Protein AF-A0A9Q0ZXD6-F1 (afdb_monomer_lite)

Foldseek 3Di:
DLVVLLLVLLVLLLVLLVLLQVLLVPQDDDDPRHQVVDPLSVLLNVLSVVSNVLSVVVNVQVVCCVVVVDNPDDPLVVLVCLLVVLVVSLVSLVVSLVSLVVVLVVVVVVPDDPSSVSSVSSSVSSNSSSVSSVVSNVSSVVCNVVVVPD

InterPro domains:
  IPR006702 Casparian strip membrane protein domain [PF04535] (4-131)

Structure (mmCIF, N/CA/C/O backbone):
data_AF-A0A9Q0ZXD6-F1
#
_entry.id   AF-A0A9Q0ZXD6-F1
#
loop_
_atom_site.group_PDB
_atom_site.id
_atom_site.type_symbol
_atom_site.label_atom_id
_atom_site.label_alt_id
_atom_site.label_comp_id
_atom_site.label_asym_id
_atom_site.label_entity_id
_atom_site.label_seq_id
_atom_site.pdbx_PDB_ins_code
_atom_site.Cartn_x
_atom_site.Cartn_y
_atom_site.Cartn_z
_atom_site.occupancy
_atom_site.B_iso_or_equiv
_atom_site.auth_seq_id
_atom_site.auth_comp_id
_atom_site.auth_asym_id
_atom_site.auth_atom_id
_atom_site.pdbx_PDB_model_num
ATOM 1 N N . MET A 1 1 ? -7.051 8.614 23.498 1.00 50.31 1 MET A N 1
ATOM 2 C CA . MET A 1 1 ? -6.084 9.033 22.451 1.00 50.31 1 MET A CA 1
ATOM 3 C C . MET A 1 1 ? -5.694 7.882 21.514 1.00 50.31 1 MET A C 1
ATOM 5 O O . MET A 1 1 ? -5.694 8.092 20.308 1.00 50.31 1 MET A O 1
ATOM 9 N N . LEU A 1 2 ? -5.491 6.654 22.017 1.00 58.22 2 LEU A N 1
ATOM 10 C CA . LEU A 1 2 ? -5.115 5.465 21.222 1.00 58.22 2 LEU A CA 1
ATOM 11 C C . LEU A 1 2 ? -6.063 5.094 20.054 1.00 58.22 2 LEU A C 1
ATOM 13 O O . LEU A 1 2 ? -5.619 4.553 19.045 1.00 58.22 2 LEU A O 1
ATOM 17 N N . ASN A 1 3 ? -7.371 5.371 20.158 1.00 61.84 3 ASN A N 1
ATOM 18 C CA . ASN A 1 3 ? -8.323 5.104 19.064 1.00 61.84 3 ASN A CA 1
ATOM 19 C C . ASN A 1 3 ? -8.137 6.048 17.869 1.00 61.84 3 ASN A C 1
ATOM 21 O O . ASN A 1 3 ? -8.251 5.606 16.733 1.00 61.84 3 ASN A O 1
ATOM 25 N N . ARG A 1 4 ? -7.782 7.317 18.114 1.00 68.00 4 ARG A N 1
ATOM 26 C CA . ARG A 1 4 ? -7.513 8.290 17.042 1.00 68.00 4 ARG A CA 1
ATOM 27 C C . ARG A 1 4 ? -6.200 7.979 16.317 1.00 68.00 4 ARG A C 1
ATOM 29 O O . ARG A 1 4 ? -6.139 8.119 15.104 1.00 68.00 4 ARG A O 1
ATOM 36 N N . GLY A 1 5 ? -5.191 7.496 17.050 1.00 75.38 5 GLY A N 1
ATOM 37 C CA . GLY A 1 5 ? -3.905 7.080 16.476 1.00 75.38 5 GLY A CA 1
ATOM 38 C C . GLY A 1 5 ? -4.025 5.888 15.522 1.00 75.38 5 GLY A C 1
ATOM 39 O O . GLY A 1 5 ? -3.504 5.942 14.417 1.00 75.38 5 GLY A O 1
ATOM 40 N N . SER A 1 6 ? -4.776 4.846 15.900 1.00 80.19 6 SER A N 1
ATOM 41 C CA . SER A 1 6 ? -5.010 3.693 15.012 1.00 80.19 6 SER A CA 1
ATOM 42 C C . SER A 1 6 ? -5.791 4.081 13.750 1.00 80.19 6 SER A C 1
ATOM 44 O O . SER A 1 6 ? -5.434 3.647 12.660 1.00 80.19 6 SER A O 1
ATOM 46 N N . LEU A 1 7 ? -6.788 4.966 13.865 1.00 81.19 7 LEU A N 1
ATOM 47 C CA . LEU A 1 7 ? -7.521 5.477 12.703 1.00 81.19 7 LEU A CA 1
ATOM 48 C C . LEU A 1 7 ? -6.601 6.248 11.739 1.00 81.19 7 LEU A C 1
ATOM 50 O O . LEU A 1 7 ? -6.656 6.034 10.531 1.00 81.19 7 LEU A O 1
ATOM 54 N N . ALA A 1 8 ? -5.730 7.110 12.273 1.00 88.56 8 ALA A N 1
ATOM 55 C CA . ALA A 1 8 ? -4.767 7.860 11.471 1.00 88.56 8 ALA A CA 1
ATOM 56 C C . ALA A 1 8 ? -3.784 6.930 10.742 1.00 88.56 8 ALA A C 1
ATOM 58 O O . ALA A 1 8 ? -3.536 7.119 9.555 1.00 88.56 8 ALA A O 1
ATOM 59 N N . LEU A 1 9 ? -3.285 5.889 11.417 1.00 92.19 9 LEU A N 1
ATOM 60 C CA . LEU A 1 9 ? -2.403 4.886 10.811 1.00 92.19 9 LEU A CA 1
ATOM 61 C C . LEU A 1 9 ? -3.088 4.121 9.675 1.00 92.19 9 LEU A C 1
ATOM 63 O O . LEU A 1 9 ? -2.481 3.909 8.632 1.00 92.19 9 LEU A O 1
ATOM 67 N N . ARG A 1 10 ? -4.366 3.760 9.830 1.00 91.25 10 ARG A N 1
ATOM 68 C CA . ARG A 1 10 ? -5.145 3.119 8.758 1.00 91.25 10 ARG A CA 1
ATOM 69 C C . ARG A 1 10 ? -5.385 4.062 7.579 1.00 91.25 10 ARG A C 1
ATOM 71 O O . ARG A 1 10 ? -5.312 3.630 6.434 1.00 91.25 10 ARG A O 1
ATOM 78 N N . GLY A 1 11 ? -5.611 5.349 7.847 1.00 93.19 11 GLY A N 1
ATOM 79 C CA . GLY A 1 11 ? -5.697 6.381 6.810 1.00 93.19 11 GLY A CA 1
ATOM 80 C C . GLY A 1 11 ? -4.383 6.557 6.040 1.00 93.19 11 GLY A C 1
ATOM 81 O O . GLY A 1 11 ? -4.393 6.628 4.814 1.00 93.19 11 GLY A O 1
ATOM 82 N N . LEU A 1 12 ? -3.245 6.554 6.740 1.00 96.19 12 LEU A N 1
ATOM 83 C CA . LEU A 1 12 ? -1.919 6.570 6.117 1.00 96.19 12 LEU A CA 1
ATOM 84 C C . LEU A 1 12 ? -1.659 5.299 5.302 1.00 96.19 12 LEU A C 1
ATOM 86 O O . LEU A 1 12 ? -1.179 5.385 4.177 1.00 96.19 12 LEU A O 1
ATOM 90 N N . ALA A 1 13 ? -2.028 4.128 5.825 1.00 97.06 13 ALA A N 1
ATOM 91 C CA . ALA A 1 13 ? -1.925 2.870 5.095 1.00 97.06 13 ALA A CA 1
ATOM 92 C C . ALA A 1 13 ? -2.751 2.885 3.800 1.00 97.06 13 ALA A C 1
ATOM 94 O O . ALA A 1 13 ? -2.260 2.446 2.759 1.00 97.06 13 ALA A O 1
ATOM 95 N N . LEU A 1 14 ? -3.969 3.433 3.840 1.00 97.62 14 LEU A N 1
ATOM 96 C CA . LEU A 1 14 ? -4.794 3.631 2.649 1.00 97.62 14 LEU A CA 1
ATOM 97 C C . LEU A 1 14 ? -4.099 4.548 1.640 1.00 97.62 14 LEU A C 1
ATOM 99 O O . LEU A 1 14 ? -3.981 4.186 0.474 1.00 97.62 14 LEU A O 1
ATOM 103 N N . LEU A 1 15 ? -3.598 5.701 2.088 1.00 98.19 15 LEU A N 1
ATOM 104 C CA . LEU A 1 15 ? -2.901 6.650 1.222 1.00 98.19 15 LEU A CA 1
ATOM 105 C C . LEU A 1 15 ? -1.683 6.010 0.545 1.00 98.19 15 LEU A C 1
ATOM 107 O O . LEU A 1 15 ? -1.556 6.058 -0.676 1.00 98.19 15 LEU A O 1
ATOM 111 N N . PHE A 1 16 ? -0.794 5.395 1.324 1.00 98.50 16 PHE A N 1
ATOM 112 C CA . PHE A 1 16 ? 0.439 4.820 0.798 1.00 98.50 16 PHE A CA 1
ATOM 113 C C . PHE A 1 16 ? 0.181 3.593 -0.082 1.00 98.50 16 PHE A C 1
ATOM 115 O O . PHE A 1 16 ? 0.772 3.489 -1.153 1.00 98.50 16 PHE A O 1
ATOM 122 N N . SER A 1 17 ? -0.732 2.694 0.299 1.00 98.38 17 SER A N 1
ATOM 123 C CA . SER A 1 17 ? -1.079 1.546 -0.555 1.00 98.38 17 SER A CA 1
ATOM 124 C C . SER A 1 17 ? -1.716 1.988 -1.874 1.00 98.38 17 SER A C 1
ATOM 126 O O . SER A 1 17 ? -1.377 1.440 -2.920 1.00 98.38 17 SER A O 1
ATOM 128 N N . LEU A 1 18 ? -2.562 3.026 -1.850 1.00 98.50 18 LEU A N 1
ATOM 129 C CA . LEU A 1 18 ? -3.174 3.587 -3.052 1.00 98.50 18 LEU A CA 1
ATOM 130 C C . LEU A 1 18 ? -2.126 4.228 -3.967 1.00 98.50 18 LEU A C 1
ATOM 132 O O . LEU A 1 18 ? -2.168 4.025 -5.178 1.00 98.50 18 LEU A O 1
ATOM 136 N N . LEU A 1 19 ? -1.162 4.962 -3.403 1.00 98.62 19 LEU A N 1
ATOM 137 C CA . LEU A 1 19 ? -0.038 5.503 -4.169 1.00 98.62 19 LEU A CA 1
ATOM 138 C C . LEU A 1 19 ? 0.808 4.380 -4.779 1.00 98.62 19 LEU A C 1
ATOM 140 O O . LEU A 1 19 ? 1.093 4.430 -5.971 1.00 98.62 19 LEU A O 1
ATOM 144 N N . ALA A 1 20 ? 1.153 3.342 -4.010 1.00 98.44 20 ALA A N 1
ATOM 145 C CA . ALA A 1 20 ? 1.877 2.178 -4.527 1.00 98.44 20 ALA A CA 1
ATOM 146 C C . ALA A 1 20 ? 1.123 1.514 -5.692 1.00 98.44 20 ALA A C 1
ATOM 148 O O . ALA A 1 20 ? 1.718 1.221 -6.730 1.00 98.44 20 ALA A O 1
ATOM 149 N N . PHE A 1 21 ? -0.193 1.336 -5.539 1.00 98.56 21 PHE A N 1
ATOM 150 C CA . PHE A 1 21 ? -1.072 0.777 -6.560 1.00 98.56 21 PHE A CA 1
ATOM 151 C C . PHE A 1 21 ? -1.097 1.638 -7.829 1.00 98.56 21 PHE A C 1
ATOM 153 O O . PHE A 1 21 ? -0.807 1.126 -8.907 1.00 98.56 21 PHE A O 1
ATOM 160 N N . ILE A 1 22 ? -1.395 2.937 -7.719 1.00 98.38 22 ILE A N 1
ATOM 161 C CA . ILE A 1 22 ? -1.521 3.837 -8.877 1.00 98.38 22 ILE A 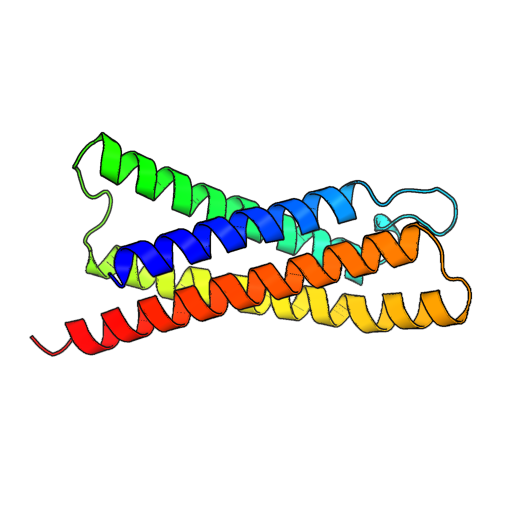CA 1
ATOM 162 C C . ILE A 1 22 ? -0.185 3.986 -9.603 1.00 98.38 22 ILE A C 1
ATOM 164 O O . ILE A 1 22 ? -0.151 3.890 -10.833 1.00 98.38 22 ILE A O 1
ATOM 168 N N . ILE A 1 23 ? 0.908 4.203 -8.861 1.00 98.38 23 ILE A N 1
ATOM 169 C CA . ILE A 1 23 ? 2.243 4.381 -9.442 1.00 98.38 23 ILE A CA 1
ATOM 170 C C . ILE A 1 23 ? 2.637 3.115 -10.200 1.00 98.38 23 ILE A C 1
ATOM 172 O O . ILE A 1 23 ? 2.999 3.202 -11.369 1.00 98.38 23 ILE A O 1
ATOM 176 N N . MET A 1 24 ? 2.507 1.936 -9.582 1.00 98.31 24 MET A N 1
ATOM 177 C CA . MET A 1 24 ? 2.876 0.682 -10.238 1.00 98.31 24 MET A CA 1
ATOM 178 C C . MET A 1 24 ? 1.961 0.360 -11.427 1.00 98.31 24 MET A C 1
ATOM 180 O O . MET A 1 24 ? 2.456 0.006 -12.493 1.00 98.31 24 MET A O 1
ATOM 184 N N . ALA A 1 25 ? 0.642 0.540 -11.292 1.00 97.69 25 ALA A N 1
ATOM 185 C CA . ALA A 1 25 ? -0.324 0.282 -12.366 1.00 97.69 25 ALA A CA 1
ATOM 186 C C . ALA A 1 25 ? -0.062 1.147 -13.606 1.00 97.69 25 ALA A C 1
ATOM 188 O O . ALA A 1 25 ? -0.286 0.706 -14.736 1.00 97.69 25 ALA A O 1
ATOM 189 N N . SER A 1 26 ? 0.409 2.374 -13.381 1.00 97.38 26 SER A N 1
ATOM 190 C CA . SER A 1 26 ? 0.690 3.356 -14.429 1.00 97.38 26 SER A CA 1
ATOM 191 C C . SER A 1 26 ? 2.119 3.259 -14.970 1.00 97.38 26 SER A C 1
ATOM 193 O O . SER A 1 26 ? 2.442 3.949 -15.933 1.00 97.38 26 SER A O 1
ATOM 195 N N . ASN A 1 27 ? 2.974 2.407 -14.391 1.00 96.50 27 ASN A N 1
ATOM 196 C CA . ASN A 1 27 ? 4.384 2.269 -14.756 1.00 96.50 27 ASN A CA 1
ATOM 197 C C . ASN A 1 27 ? 4.562 1.446 -16.049 1.00 96.50 27 ASN A C 1
ATOM 199 O O . ASN A 1 27 ? 5.062 0.314 -16.052 1.00 96.50 27 ASN A O 1
ATOM 203 N N . LYS A 1 28 ? 4.072 2.009 -17.157 1.00 95.19 28 LYS A N 1
ATOM 204 C CA . LYS A 1 28 ? 4.153 1.458 -18.512 1.00 95.19 28 LYS A CA 1
ATOM 205 C C . LYS A 1 28 ? 4.777 2.493 -19.443 1.00 95.19 28 LYS A C 1
ATOM 207 O O . LYS A 1 28 ? 4.152 3.499 -19.765 1.00 95.19 28 LYS A O 1
ATOM 212 N N . HIS A 1 29 ? 5.998 2.224 -19.891 1.00 91.25 29 HIS A N 1
ATOM 213 C CA . HIS A 1 29 ? 6.784 3.127 -20.736 1.00 91.25 29 HIS A CA 1
ATOM 214 C C . HIS A 1 29 ? 7.212 2.504 -22.076 1.00 91.25 29 HIS A C 1
ATOM 216 O O . HIS A 1 29 ? 7.928 3.148 -22.838 1.00 91.25 29 HIS A O 1
ATOM 222 N N . GLY A 1 30 ? 6.765 1.283 -22.389 1.00 88.56 30 GLY A N 1
ATOM 223 C CA . GLY A 1 30 ? 7.115 0.577 -23.624 1.00 88.56 30 GLY A CA 1
ATOM 224 C C . GLY A 1 30 ? 8.374 -0.286 -23.498 1.00 88.56 30 GLY A C 1
ATOM 225 O O . GLY A 1 30 ? 9.067 -0.271 -22.482 1.00 88.56 30 GLY A O 1
ATOM 226 N N . ASP A 1 31 ? 8.651 -1.083 -24.530 1.00 88.94 31 ASP A N 1
ATOM 227 C CA . ASP A 1 31 ? 9.773 -2.030 -24.575 1.00 88.94 31 ASP A CA 1
ATOM 228 C C . ASP A 1 31 ? 9.863 -2.900 -23.315 1.00 88.94 31 ASP A C 1
ATOM 230 O O . ASP A 1 31 ? 8.903 -3.579 -22.956 1.00 88.94 31 ASP A O 1
ATOM 234 N N . TRP A 1 32 ? 11.011 -2.929 -22.643 1.00 89.19 32 TRP A N 1
ATOM 235 C CA . TRP A 1 32 ? 11.217 -3.655 -21.392 1.00 89.19 32 TRP A CA 1
ATOM 236 C C . TRP A 1 32 ? 10.670 -2.909 -20.164 1.00 89.19 32 TRP A C 1
ATOM 238 O O . TRP A 1 32 ? 10.512 -3.513 -19.111 1.00 89.19 32 TRP A O 1
ATOM 248 N N . LYS A 1 33 ? 10.321 -1.626 -20.286 1.00 92.50 33 LYS A N 1
ATOM 249 C CA . LYS A 1 33 ? 9.916 -0.736 -19.186 1.00 92.50 33 LYS A CA 1
ATOM 250 C C . LYS A 1 33 ? 8.414 -0.799 -18.907 1.00 92.50 33 LYS A C 1
ATOM 252 O O . LYS A 1 33 ? 7.736 0.224 -18.817 1.00 92.50 33 LYS A O 1
ATOM 257 N N . ASN A 1 34 ? 7.884 -2.011 -18.803 1.00 94.81 34 ASN A N 1
ATOM 258 C CA . ASN A 1 34 ? 6.494 -2.252 -18.441 1.00 94.81 34 ASN A CA 1
ATOM 259 C C . ASN A 1 34 ? 6.447 -3.159 -17.218 1.00 94.81 34 ASN A C 1
ATOM 261 O O . ASN A 1 34 ? 7.056 -4.230 -17.218 1.00 94.81 34 ASN A O 1
ATOM 265 N N . TYR A 1 35 ? 5.716 -2.740 -16.183 1.00 94.12 35 TYR A N 1
ATOM 266 C CA . TYR A 1 35 ? 5.688 -3.471 -14.917 1.00 94.12 35 TYR A CA 1
ATOM 267 C C . TYR A 1 35 ? 5.192 -4.917 -15.074 1.00 94.12 35 TYR A C 1
ATOM 269 O O . TYR A 1 35 ? 5.660 -5.819 -14.387 1.00 94.12 35 TYR A O 1
ATOM 277 N N . ASP A 1 36 ? 4.251 -5.147 -15.991 1.00 95.38 36 ASP A N 1
ATOM 278 C CA . ASP A 1 36 ? 3.566 -6.424 -16.187 1.00 95.38 36 ASP A CA 1
ATOM 279 C C . ASP A 1 36 ? 4.470 -7.514 -16.775 1.00 95.38 36 ASP A C 1
ATOM 281 O O . ASP A 1 36 ? 4.124 -8.694 -16.714 1.00 95.38 36 ASP A O 1
ATOM 285 N N . LYS A 1 37 ? 5.660 -7.143 -17.259 1.00 95.94 37 LYS A N 1
ATOM 286 C CA . LYS A 1 37 ? 6.703 -8.081 -17.689 1.00 95.94 37 LYS A CA 1
ATOM 287 C C . LYS A 1 37 ? 7.434 -8.768 -16.535 1.00 95.94 37 LYS A C 1
ATOM 289 O O . LYS A 1 37 ? 8.129 -9.749 -16.781 1.00 95.94 37 LYS A O 1
ATOM 294 N N . TYR A 1 38 ? 7.283 -8.277 -15.305 1.00 96.88 38 TYR A N 1
ATOM 295 C CA . TYR A 1 38 ? 8.020 -8.759 -14.139 1.00 96.88 38 TYR A CA 1
ATOM 296 C C . TYR A 1 38 ? 7.061 -9.275 -13.064 1.00 96.88 38 TYR A C 1
ATOM 298 O O . TYR A 1 38 ? 6.055 -8.642 -12.739 1.00 96.88 38 TYR A O 1
ATOM 306 N N . GLU A 1 39 ? 7.343 -10.457 -12.522 1.00 97.62 39 GLU A N 1
ATOM 307 C CA . GLU A 1 39 ? 6.484 -11.112 -11.528 1.00 97.62 39 GLU A CA 1
ATOM 308 C C . GLU A 1 39 ? 6.445 -10.344 -10.212 1.00 97.62 39 GLU A C 1
ATOM 310 O O . GLU A 1 39 ? 5.378 -10.172 -9.627 1.00 97.62 39 GLU A O 1
ATOM 315 N N . GLU A 1 40 ? 7.581 -9.796 -9.801 1.00 98.31 40 GLU A N 1
ATOM 316 C CA . GLU A 1 40 ? 7.760 -9.053 -8.560 1.00 98.31 40 GLU A CA 1
ATOM 317 C C . GLU A 1 40 ? 6.932 -7.760 -8.559 1.00 98.31 40 GLU A C 1
ATOM 319 O O . GLU A 1 40 ? 6.300 -7.414 -7.560 1.00 98.31 40 GLU A O 1
ATOM 324 N N . TYR A 1 41 ? 6.852 -7.075 -9.703 1.00 98.12 41 TYR A N 1
ATOM 325 C CA . TYR A 1 41 ? 6.025 -5.877 -9.856 1.00 98.12 41 TYR A CA 1
ATOM 326 C C . TYR A 1 41 ? 4.533 -6.195 -9.956 1.00 98.12 41 TYR A C 1
ATOM 328 O O . TYR A 1 41 ? 3.721 -5.481 -9.367 1.00 98.12 41 TYR A O 1
ATOM 336 N N . ARG A 1 42 ? 4.150 -7.283 -10.641 1.00 98.31 42 ARG A N 1
ATOM 337 C CA . ARG A 1 42 ? 2.754 -7.757 -10.639 1.00 98.31 42 ARG A CA 1
ATOM 338 C C . ARG A 1 42 ? 2.307 -8.166 -9.239 1.00 98.31 42 ARG A C 1
ATOM 340 O O . ARG A 1 42 ? 1.187 -7.848 -8.843 1.00 98.31 42 ARG A O 1
ATOM 347 N N . TYR A 1 43 ? 3.184 -8.819 -8.481 1.00 98.56 43 TYR A N 1
ATOM 348 C CA . TYR A 1 43 ? 2.926 -9.188 -7.096 1.00 98.56 43 TYR A CA 1
ATOM 349 C C . TYR A 1 43 ? 2.768 -7.945 -6.211 1.00 98.56 43 TYR A C 1
ATOM 351 O O . TYR A 1 43 ? 1.761 -7.821 -5.515 1.00 98.56 43 TYR A O 1
ATOM 359 N N . LEU A 1 44 ? 3.686 -6.976 -6.307 1.00 98.62 44 LEU A N 1
ATOM 360 C CA . LEU A 1 44 ? 3.571 -5.694 -5.607 1.00 98.62 44 LEU A CA 1
ATOM 361 C C . LEU A 1 44 ? 2.271 -4.958 -5.949 1.00 98.62 44 LEU A C 1
ATOM 363 O O . LEU A 1 44 ? 1.589 -4.493 -5.038 1.00 98.62 44 LEU A O 1
ATOM 367 N N . LEU A 1 45 ? 1.891 -4.898 -7.227 1.00 98.56 45 LEU A N 1
ATOM 368 C CA . LEU A 1 45 ? 0.640 -4.278 -7.658 1.00 98.56 45 LEU A CA 1
ATOM 369 C C . LEU A 1 45 ? -0.584 -4.964 -7.039 1.00 98.56 45 LEU A C 1
ATOM 371 O O . LEU A 1 45 ? -1.468 -4.288 -6.512 1.00 98.56 45 LEU A O 1
ATOM 375 N N . ALA A 1 46 ? -0.638 -6.297 -7.103 1.00 98.50 46 ALA A N 1
ATOM 376 C CA . ALA A 1 46 ? -1.757 -7.077 -6.583 1.00 98.50 46 ALA A CA 1
ATOM 377 C C . ALA A 1 46 ? -1.919 -6.887 -5.069 1.00 98.50 46 ALA A C 1
ATOM 379 O O . ALA A 1 46 ? -3.026 -6.654 -4.582 1.00 98.50 46 ALA A O 1
ATOM 380 N N . ILE A 1 47 ? -0.814 -6.925 -4.323 1.00 98.69 47 ILE A N 1
ATOM 381 C CA . ILE A 1 47 ? -0.841 -6.708 -2.877 1.00 98.69 47 ILE A CA 1
ATOM 382 C C . ILE A 1 47 ? -1.177 -5.256 -2.525 1.00 98.69 47 ILE A C 1
ATOM 384 O O . ILE A 1 47 ? -1.956 -5.030 -1.599 1.00 98.69 47 ILE A O 1
ATOM 388 N N . ALA A 1 48 ? -0.659 -4.273 -3.265 1.00 98.56 48 ALA A N 1
ATOM 389 C CA . ALA A 1 48 ? -1.025 -2.872 -3.070 1.00 98.56 48 ALA A CA 1
ATOM 390 C C . ALA A 1 48 ? -2.534 -2.664 -3.277 1.00 98.56 48 ALA A C 1
ATOM 392 O O . ALA A 1 48 ? -3.188 -2.073 -2.421 1.00 98.56 48 ALA A O 1
ATOM 393 N N . MET A 1 49 ? -3.110 -3.244 -4.337 1.00 98.56 49 MET A N 1
ATOM 394 C CA . MET A 1 49 ? -4.554 -3.222 -4.594 1.00 98.56 49 MET A CA 1
ATOM 395 C C . MET A 1 49 ? -5.354 -3.859 -3.449 1.00 98.56 49 MET A C 1
ATOM 397 O O . MET A 1 49 ? -6.307 -3.256 -2.955 1.00 98.56 49 MET A O 1
ATOM 401 N N . LEU A 1 50 ? -4.963 -5.056 -2.995 1.00 98.38 50 LEU A N 1
ATOM 402 C CA . LEU A 1 50 ? -5.615 -5.733 -1.867 1.00 98.38 50 LEU A CA 1
ATOM 403 C C . LEU A 1 50 ? -5.543 -4.896 -0.585 1.00 98.38 50 LEU A C 1
ATOM 405 O O . LEU A 1 50 ? -6.542 -4.768 0.123 1.00 98.38 50 LEU A O 1
ATOM 409 N N . SER A 1 51 ? -4.389 -4.289 -0.307 1.00 98.06 51 SER A N 1
ATOM 410 C CA . SER A 1 51 ? -4.196 -3.413 0.848 1.00 98.06 51 SER A CA 1
ATOM 411 C C . SER A 1 51 ? -5.073 -2.162 0.775 1.00 98.06 51 SER A C 1
ATOM 413 O O . SER A 1 51 ? -5.723 -1.809 1.762 1.00 98.06 51 SER A O 1
ATOM 415 N N . THR A 1 52 ? -5.170 -1.533 -0.397 1.00 98.06 52 THR A N 1
ATOM 416 C CA . THR A 1 52 ? -6.056 -0.387 -0.630 1.00 98.06 52 THR A CA 1
ATOM 417 C C . THR A 1 52 ? -7.517 -0.761 -0.415 1.00 98.06 52 THR A C 1
ATOM 419 O O . THR A 1 52 ? -8.220 -0.067 0.314 1.00 98.06 52 THR A O 1
ATOM 422 N N . LEU A 1 53 ? -7.984 -1.877 -0.983 1.00 97.75 53 LEU A N 1
ATOM 423 C CA . LEU A 1 53 ? -9.366 -2.335 -0.801 1.00 97.75 53 LEU A CA 1
ATOM 424 C C . LEU A 1 53 ? -9.671 -2.644 0.667 1.00 97.75 53 LEU A C 1
ATOM 426 O O . LEU A 1 53 ? -10.709 -2.233 1.188 1.00 97.75 53 LEU A O 1
ATOM 430 N N . TYR A 1 54 ? -8.748 -3.322 1.349 1.00 95.69 54 TYR A N 1
ATOM 431 C CA . TYR A 1 54 ? -8.875 -3.646 2.765 1.00 95.69 54 TYR A CA 1
ATOM 432 C C . TYR A 1 54 ? -8.972 -2.386 3.634 1.00 95.69 54 TYR A C 1
ATOM 434 O O . TYR A 1 54 ? -9.909 -2.234 4.419 1.00 95.69 54 TYR A O 1
ATOM 442 N N . THR A 1 55 ? -8.032 -1.454 3.475 1.00 94.62 55 THR A N 1
ATOM 443 C CA . THR A 1 55 ? -7.978 -0.221 4.276 1.00 94.62 55 THR A CA 1
ATOM 444 C C . THR A 1 55 ? -9.109 0.751 3.938 1.00 94.62 55 THR A C 1
ATOM 446 O O . THR A 1 55 ? -9.638 1.400 4.841 1.00 94.62 55 THR A O 1
ATOM 449 N N . ALA A 1 56 ? -9.567 0.796 2.683 1.00 94.06 56 ALA A N 1
ATOM 450 C CA . ALA A 1 56 ? -10.767 1.533 2.292 1.00 94.06 56 ALA A CA 1
ATOM 451 C C . ALA A 1 56 ? -12.023 0.937 2.943 1.00 94.06 56 ALA A C 1
ATOM 453 O O . ALA A 1 56 ? -12.828 1.674 3.511 1.00 94.06 56 ALA A O 1
ATOM 454 N N . GLY A 1 57 ? -12.165 -0.393 2.935 1.00 91.38 57 GLY A N 1
ATOM 455 C CA . GLY A 1 57 ? -13.251 -1.090 3.625 1.00 91.38 57 GLY A CA 1
ATOM 456 C C . GLY A 1 57 ? -13.266 -0.802 5.129 1.00 91.38 57 GLY A C 1
ATOM 457 O O . GLY A 1 57 ? -14.318 -0.494 5.692 1.00 91.38 57 GLY A O 1
ATOM 458 N N . GLN A 1 58 ? -12.093 -0.808 5.772 1.00 89.50 58 GLN A N 1
ATOM 459 C CA . GLN A 1 58 ? -11.957 -0.401 7.173 1.00 89.50 58 GLN A CA 1
ATOM 460 C C . GLN A 1 58 ? -12.387 1.055 7.407 1.00 89.50 58 GLN A C 1
ATOM 462 O O . GLN A 1 58 ? -13.110 1.338 8.363 1.00 89.50 58 GLN A O 1
ATOM 467 N N . ALA A 1 59 ? -11.955 1.982 6.548 1.00 87.94 59 ALA A N 1
ATOM 468 C CA . ALA A 1 59 ? -12.295 3.397 6.669 1.00 87.94 59 ALA A CA 1
ATOM 469 C C . ALA A 1 59 ? -13.805 3.636 6.507 1.00 87.94 59 ALA A C 1
ATOM 471 O O . ALA A 1 59 ? -14.406 4.332 7.325 1.00 87.94 59 ALA A O 1
ATOM 472 N N . LEU A 1 60 ? -14.432 3.008 5.506 1.00 87.00 60 LEU A N 1
ATOM 473 C CA . LEU A 1 60 ? -15.877 3.090 5.274 1.00 87.00 60 LEU A CA 1
ATOM 474 C C . LEU A 1 60 ? -16.672 2.556 6.461 1.00 87.00 60 LEU A C 1
ATOM 476 O O . LEU A 1 60 ? -17.625 3.197 6.902 1.00 87.00 60 LEU A O 1
ATOM 480 N N . ARG A 1 61 ? -16.254 1.416 7.019 1.00 84.44 61 ARG A N 1
ATOM 481 C CA . ARG A 1 61 ? -16.886 0.852 8.210 1.00 84.44 61 ARG A CA 1
ATOM 482 C C . ARG A 1 61 ? -16.824 1.819 9.394 1.00 84.44 61 ARG A C 1
ATOM 484 O O . ARG A 1 61 ? -17.843 2.040 10.042 1.00 84.44 61 ARG A O 1
ATOM 491 N N . HIS A 1 62 ? -15.670 2.438 9.645 1.00 78.81 62 HIS A N 1
ATOM 492 C CA . HIS A 1 62 ? -15.522 3.433 10.717 1.00 78.81 62 HIS A CA 1
ATOM 493 C C . HIS A 1 62 ? -16.394 4.670 10.503 1.00 78.81 62 HIS A C 1
ATOM 495 O O . HIS A 1 62 ? -17.041 5.132 11.442 1.00 78.81 62 HIS A O 1
ATOM 501 N N . VAL A 1 63 ? -16.449 5.198 9.277 1.00 82.19 63 VAL A N 1
ATOM 502 C CA . VAL A 1 63 ? -17.321 6.336 8.933 1.00 82.19 63 VAL A CA 1
ATOM 503 C C . VAL A 1 63 ? -18.792 5.974 9.140 1.00 82.19 63 VAL A C 1
ATOM 505 O O . VAL A 1 63 ? -19.549 6.771 9.692 1.00 82.19 63 VAL A O 1
ATOM 508 N N . HIS A 1 64 ? -19.194 4.761 8.763 1.00 80.69 64 HIS A N 1
ATOM 509 C CA . HIS A 1 64 ? -20.561 4.283 8.944 1.00 80.69 64 HIS A CA 1
ATOM 510 C C . HIS A 1 64 ? -20.938 4.120 10.427 1.00 80.69 64 HIS A C 1
ATOM 512 O O . HIS A 1 64 ? -22.027 4.535 10.832 1.00 80.69 64 HIS A O 1
ATOM 518 N N . GLU A 1 65 ? -20.035 3.579 11.253 1.00 79.50 65 GLU A N 1
ATOM 519 C CA . GLU A 1 65 ? -20.219 3.467 12.708 1.00 79.50 65 GLU A CA 1
ATOM 520 C C . GLU A 1 65 ? -20.323 4.853 13.376 1.00 79.50 65 GLU A C 1
ATOM 522 O O . GLU A 1 65 ? -21.180 5.056 14.239 1.00 79.50 65 GLU A O 1
ATOM 527 N N . LEU A 1 66 ? -19.517 5.829 12.937 1.00 76.69 66 LEU A N 1
ATOM 528 C CA . LEU A 1 66 ? -19.593 7.227 13.390 1.00 76.69 66 LEU A CA 1
ATOM 529 C C . LEU A 1 66 ? -20.900 7.913 12.970 1.00 76.69 66 LEU A C 1
ATOM 531 O O . LEU A 1 66 ? -21.474 8.660 13.757 1.00 76.69 66 LEU A O 1
ATOM 535 N N . SER A 1 67 ? -21.367 7.665 11.745 1.00 76.81 67 SER A N 1
ATOM 536 C CA . SER A 1 67 ? -22.565 8.302 11.188 1.00 76.81 67 SER A CA 1
ATOM 537 C C . SER A 1 67 ? -23.862 7.731 11.765 1.00 76.81 67 SER A C 1
ATOM 539 O O . SER A 1 67 ? -24.788 8.486 12.047 1.00 76.81 67 SER A O 1
ATOM 541 N N . THR A 1 68 ? -23.931 6.413 11.964 1.00 75.56 68 THR A N 1
ATOM 542 C CA . THR A 1 68 ? -25.159 5.726 12.403 1.00 75.56 68 THR A CA 1
ATOM 543 C C . THR A 1 68 ? -25.227 5.570 13.926 1.00 75.56 68 THR A C 1
ATOM 545 O O . THR A 1 68 ? -26.284 5.259 14.473 1.00 75.56 68 THR A O 1
ATOM 548 N N . GLY A 1 69 ? -24.099 5.719 14.633 1.00 67.25 69 GLY A N 1
ATOM 549 C CA . GLY A 1 69 ? -23.995 5.498 16.082 1.00 67.25 69 GLY A CA 1
ATOM 550 C C . GLY A 1 69 ? -24.209 4.040 16.519 1.00 67.25 69 GLY A C 1
ATOM 551 O O . GLY A 1 69 ? -24.151 3.735 17.709 1.00 67.25 69 GLY A O 1
ATOM 552 N N . LYS A 1 70 ? -24.448 3.127 15.570 1.00 66.69 70 LYS A N 1
ATOM 553 C CA . LYS A 1 70 ? -24.618 1.689 15.791 1.00 66.69 70 LYS A CA 1
ATOM 554 C C . LYS A 1 70 ? -23.304 0.980 15.494 1.00 66.69 70 LYS A C 1
ATOM 556 O O . LYS A 1 70 ? -22.761 1.111 14.400 1.00 66.69 70 LYS A O 1
ATOM 561 N N . GLN A 1 71 ? -22.810 0.206 16.456 1.00 63.59 71 GLN A N 1
ATOM 562 C CA . GLN A 1 71 ? -21.631 -0.630 16.244 1.00 63.59 71 GLN A CA 1
ATOM 563 C C . GLN A 1 71 ? -22.018 -1.815 15.351 1.00 63.59 71 GLN A C 1
ATOM 565 O O . GLN A 1 71 ? -22.913 -2.576 15.712 1.00 63.59 71 GLN A O 1
ATOM 570 N N . MET A 1 72 ? -21.376 -1.963 14.185 1.00 59.84 72 MET A N 1
ATOM 571 C CA . MET A 1 72 ? -21.667 -3.078 13.269 1.00 59.84 72 MET A CA 1
ATOM 572 C C . MET A 1 72 ? -21.196 -4.424 13.825 1.00 59.84 72 MET A C 1
ATOM 574 O O . MET A 1 72 ? -21.813 -5.447 13.551 1.00 59.84 72 MET A O 1
ATOM 578 N N . LEU A 1 73 ? -20.116 -4.420 14.609 1.00 62.66 73 LEU A N 1
ATOM 579 C CA . LEU A 1 73 ? -19.647 -5.576 15.366 1.00 62.66 73 LEU A CA 1
ATOM 580 C C . LEU A 1 73 ? -19.442 -5.195 16.826 1.00 62.66 73 LEU A C 1
ATOM 582 O O . LEU A 1 73 ? -19.149 -4.044 17.160 1.00 62.66 73 LEU A O 1
ATOM 586 N N . GLU A 1 74 ? -19.516 -6.199 17.691 1.00 70.50 74 GLU A N 1
ATOM 587 C CA . GLU A 1 74 ? -19.094 -6.076 19.078 1.00 70.50 74 GLU A CA 1
ATOM 588 C C . GLU A 1 74 ? -17.630 -5.601 19.150 1.00 70.50 74 GLU A C 1
ATOM 590 O O . GLU A 1 74 ? -16.779 -6.036 18.365 1.00 70.50 74 GLU A O 1
ATOM 595 N N . LYS A 1 75 ? -17.315 -4.699 20.093 1.00 69.69 75 LYS A N 1
ATOM 596 C CA . LYS A 1 75 ? -15.994 -4.040 20.194 1.00 69.69 75 LYS A CA 1
ATOM 597 C C . LYS A 1 75 ? -14.827 -5.031 20.182 1.00 69.69 75 LYS A C 1
ATOM 599 O O . LYS A 1 75 ? -13.802 -4.755 19.562 1.00 69.69 75 LYS A O 1
ATOM 604 N N . ARG A 1 76 ? -14.990 -6.179 20.847 1.00 70.56 76 ARG A N 1
ATOM 605 C CA . ARG A 1 76 ? -13.965 -7.227 20.940 1.00 70.56 76 ARG A CA 1
ATOM 606 C C . ARG A 1 76 ? -13.737 -7.925 19.599 1.00 70.56 76 ARG A C 1
ATOM 608 O O . ARG A 1 76 ? -12.597 -8.034 19.159 1.00 70.56 76 ARG A O 1
ATOM 615 N N . THR A 1 77 ? -14.811 -8.327 18.926 1.00 73.50 77 THR A N 1
ATOM 616 C CA . THR A 1 77 ? -14.763 -8.962 17.601 1.00 73.50 77 THR A CA 1
ATOM 617 C C . THR A 1 77 ? -14.184 -8.013 16.558 1.00 73.50 77 THR A C 1
ATOM 619 O O . THR A 1 77 ? -13.339 -8.412 15.762 1.00 73.50 77 THR A O 1
ATOM 622 N N . SER A 1 78 ? -14.552 -6.729 16.608 1.00 74.94 78 SER A N 1
ATOM 623 C CA . SER A 1 78 ? -13.957 -5.716 15.735 1.00 74.94 78 SER A CA 1
ATOM 624 C C . SER A 1 78 ? -12.452 -5.565 15.951 1.00 74.94 78 SER A C 1
ATOM 626 O O . SER A 1 78 ? -11.705 -5.532 14.981 1.00 74.94 78 SER A O 1
ATOM 628 N N . ALA A 1 79 ?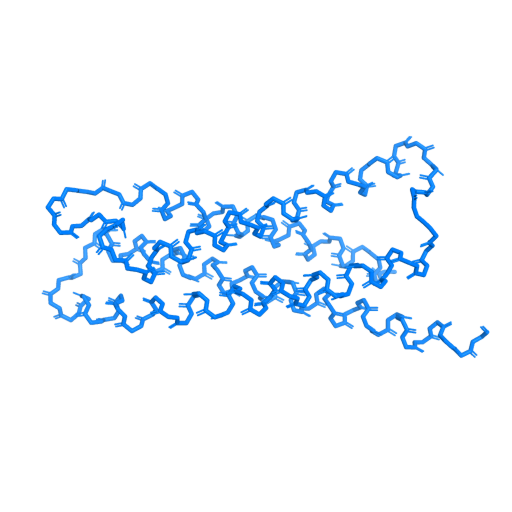 -12.001 -5.488 17.207 1.00 75.38 79 ALA A N 1
ATOM 629 C CA . ALA A 1 79 ? -10.581 -5.347 17.521 1.00 75.38 79 ALA A CA 1
ATOM 630 C C . ALA A 1 79 ? -9.765 -6.569 17.069 1.00 75.38 79 ALA A C 1
ATOM 632 O O . ALA A 1 79 ? -8.626 -6.421 16.634 1.00 75.38 79 ALA A O 1
ATOM 633 N N . MET A 1 80 ? -10.357 -7.763 17.139 1.00 82.81 80 MET A N 1
ATOM 634 C CA . MET A 1 80 ? -9.735 -9.003 16.686 1.00 82.81 80 MET A CA 1
ATOM 635 C C . MET A 1 80 ? -9.609 -9.056 15.156 1.00 82.81 80 MET A C 1
ATOM 637 O O . MET A 1 80 ? -8.530 -9.349 14.647 1.00 82.81 80 MET A O 1
ATOM 641 N N . VAL A 1 81 ? -10.677 -8.715 14.425 1.00 83.75 81 VAL A N 1
ATOM 642 C CA . VAL A 1 81 ? -10.661 -8.637 12.951 1.00 83.75 81 VAL A CA 1
ATOM 643 C C . VAL A 1 81 ? -9.639 -7.613 12.467 1.00 83.75 81 VAL A C 1
ATOM 645 O O . VAL A 1 81 ? -8.866 -7.899 11.555 1.00 83.75 81 VAL A O 1
ATOM 648 N N . ASP A 1 82 ? -9.605 -6.443 13.101 1.00 86.19 82 ASP A N 1
ATOM 649 C CA . ASP A 1 82 ? -8.642 -5.396 12.776 1.00 86.19 82 ASP A CA 1
ATOM 650 C C . ASP A 1 82 ? -7.204 -5.854 13.048 1.00 86.19 82 ASP A C 1
ATOM 652 O O . ASP A 1 82 ? -6.327 -5.645 12.221 1.00 86.19 82 ASP A O 1
ATOM 656 N N . PHE A 1 83 ? -6.958 -6.524 14.178 1.00 88.75 83 PHE A N 1
ATOM 657 C CA . PHE A 1 83 ? -5.632 -7.033 14.525 1.00 88.75 83 PHE A CA 1
ATOM 658 C C . PHE A 1 83 ? -5.111 -8.055 13.508 1.00 88.75 83 PHE A C 1
ATOM 660 O O . PHE A 1 83 ? -4.016 -7.885 12.972 1.00 88.75 83 PHE A O 1
ATOM 667 N N . PHE A 1 84 ? -5.889 -9.104 13.228 1.00 92.12 84 PHE A N 1
ATOM 668 C CA . PHE A 1 84 ? -5.471 -10.154 12.297 1.00 92.12 84 PHE A CA 1
ATOM 669 C C . PHE A 1 84 ? -5.392 -9.643 10.859 1.00 92.12 84 PHE A C 1
ATOM 671 O O . PHE A 1 84 ? -4.442 -9.965 10.148 1.00 92.12 84 PHE A O 1
ATOM 678 N N . GLY A 1 85 ? -6.358 -8.827 10.435 1.00 92.88 85 GLY A N 1
ATOM 679 C CA . GLY A 1 85 ? -6.363 -8.258 9.094 1.00 92.88 85 GLY A CA 1
ATOM 680 C C . GLY A 1 85 ? -5.183 -7.310 8.863 1.00 92.88 85 GLY A C 1
ATOM 681 O O . GLY A 1 85 ? -4.475 -7.470 7.867 1.00 92.88 85 GLY A O 1
ATOM 682 N N . ASP A 1 86 ? -4.909 -6.396 9.803 1.00 94.69 86 ASP A N 1
ATOM 683 C CA . ASP A 1 86 ? -3.776 -5.470 9.704 1.00 94.69 86 ASP A CA 1
ATOM 684 C C . ASP A 1 86 ? -2.451 -6.252 9.648 1.00 94.69 86 ASP A C 1
ATOM 686 O O . ASP A 1 86 ? -1.582 -5.914 8.845 1.00 94.69 86 ASP A O 1
ATOM 690 N N . GLN A 1 87 ? -2.305 -7.336 10.425 1.00 95.62 87 GLN A N 1
A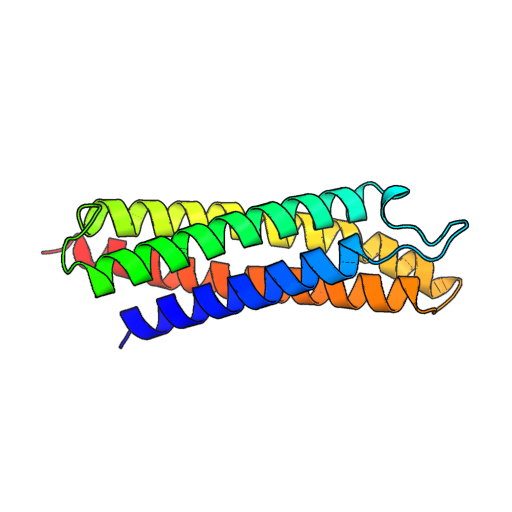TOM 691 C CA . GLN A 1 87 ? -1.117 -8.198 10.362 1.00 95.62 87 GLN A CA 1
ATOM 692 C C . GLN A 1 87 ? -0.961 -8.910 9.018 1.00 95.62 87 GLN A C 1
ATOM 694 O O . GLN A 1 87 ? 0.114 -8.843 8.422 1.00 95.62 87 GLN A O 1
ATOM 699 N N . I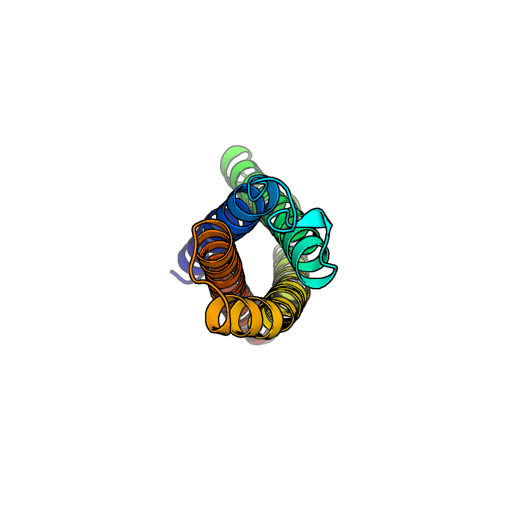LE A 1 88 ? -2.003 -9.592 8.530 1.00 97.56 88 ILE A N 1
ATOM 700 C CA . ILE A 1 88 ? -1.942 -10.344 7.266 1.00 97.56 88 ILE A CA 1
ATOM 701 C C . ILE A 1 88 ? -1.540 -9.411 6.122 1.00 97.56 88 ILE A C 1
ATOM 703 O O . ILE A 1 88 ? -0.620 -9.714 5.362 1.00 97.56 88 ILE A O 1
ATOM 707 N N . VAL A 1 89 ? -2.185 -8.248 6.026 1.00 97.81 89 VAL A N 1
ATOM 708 C CA . VAL A 1 89 ? -1.905 -7.284 4.957 1.00 97.81 89 VAL A CA 1
ATOM 709 C C . VAL A 1 89 ? -0.520 -6.655 5.120 1.00 97.81 89 VAL A C 1
ATOM 711 O O . VAL A 1 89 ? 0.178 -6.477 4.122 1.00 97.81 89 VAL A O 1
ATOM 714 N N . ALA A 1 90 ? -0.072 -6.382 6.349 1.00 98.06 90 ALA A N 1
ATOM 715 C CA . ALA A 1 90 ? 1.291 -5.921 6.604 1.00 98.06 90 ALA A CA 1
ATOM 716 C C . ALA A 1 90 ? 2.339 -6.940 6.116 1.00 98.06 90 ALA A C 1
ATOM 718 O O . ALA A 1 90 ? 3.281 -6.561 5.417 1.00 98.06 90 ALA A O 1
ATOM 719 N N . TYR A 1 91 ? 2.161 -8.231 6.415 1.00 98.12 91 TYR A N 1
ATOM 720 C CA . TYR A 1 91 ? 3.077 -9.280 5.955 1.00 98.12 91 TYR A CA 1
ATOM 721 C C . TYR A 1 91 ? 3.107 -9.417 4.432 1.00 98.12 91 TYR A C 1
ATOM 723 O O . TYR A 1 91 ? 4.180 -9.572 3.847 1.00 98.12 91 TYR A O 1
ATOM 731 N N . LEU A 1 92 ? 1.950 -9.311 3.778 1.00 98.50 92 LEU A N 1
ATOM 732 C CA . LEU A 1 92 ? 1.888 -9.321 2.319 1.00 98.50 92 LEU A CA 1
ATOM 733 C C . LEU A 1 92 ? 2.628 -8.115 1.725 1.00 98.50 92 LEU A C 1
ATOM 735 O O . LEU A 1 92 ? 3.431 -8.296 0.813 1.00 98.50 92 LEU A O 1
ATOM 739 N N . LEU A 1 93 ? 2.418 -6.905 2.259 1.00 98.56 93 LEU A N 1
ATOM 740 C CA . LEU A 1 93 ? 3.064 -5.680 1.767 1.00 98.56 93 LEU A CA 1
ATOM 741 C C . LEU A 1 93 ? 4.586 -5.725 1.888 1.00 98.56 93 LEU A C 1
ATOM 743 O O . LEU A 1 93 ? 5.285 -5.370 0.938 1.00 98.56 93 LEU A O 1
ATOM 747 N N . VAL A 1 94 ? 5.117 -6.153 3.040 1.00 98.62 94 VAL A N 1
ATOM 748 C CA . VAL A 1 94 ? 6.574 -6.261 3.216 1.00 98.62 94 VAL A CA 1
ATOM 749 C C . VAL A 1 94 ? 7.148 -7.360 2.323 1.00 98.62 94 VAL A C 1
ATOM 751 O O . VAL A 1 94 ? 8.212 -7.163 1.739 1.00 98.62 94 VAL A O 1
ATOM 754 N N . SER A 1 95 ? 6.430 -8.475 2.147 1.00 98.62 95 SER A N 1
ATOM 755 C CA . SER A 1 95 ? 6.820 -9.565 1.248 1.00 98.62 95 SER A CA 1
ATOM 756 C C . SER A 1 95 ? 6.909 -9.091 -0.204 1.00 98.62 95 SER A C 1
ATOM 758 O O . SER A 1 95 ? 7.959 -9.235 -0.835 1.00 98.62 95 SER A O 1
ATOM 760 N N . SER A 1 96 ? 5.849 -8.469 -0.724 1.00 98.50 96 SER A N 1
ATOM 761 C CA . SER A 1 96 ? 5.810 -8.012 -2.112 1.00 98.50 96 SER A CA 1
ATOM 762 C C . SER A 1 96 ? 6.811 -6.891 -2.375 1.00 98.50 96 SER A C 1
ATOM 764 O O . SER A 1 96 ? 7.548 -6.946 -3.359 1.00 98.50 96 SER A O 1
ATOM 766 N N . SER A 1 97 ? 6.917 -5.921 -1.462 1.00 98.31 97 SER A N 1
ATOM 767 C CA . SER A 1 97 ? 7.884 -4.821 -1.578 1.00 98.31 97 SER A CA 1
ATOM 768 C C . SER A 1 97 ? 9.320 -5.347 -1.569 1.00 98.31 97 SER A C 1
ATOM 770 O O . SER A 1 97 ? 10.114 -4.968 -2.426 1.00 98.31 97 SER A O 1
ATOM 772 N N . SER A 1 98 ? 9.643 -6.285 -0.672 1.00 98.31 98 SER A N 1
ATOM 773 C CA . SER A 1 98 ? 10.988 -6.872 -0.583 1.00 98.31 98 SER A CA 1
ATOM 774 C C . SER A 1 98 ? 11.354 -7.698 -1.815 1.00 98.31 98 SER A C 1
ATOM 776 O O . SER A 1 98 ? 12.512 -7.682 -2.217 1.00 98.31 98 SER A O 1
ATOM 778 N N . SER A 1 99 ? 10.391 -8.376 -2.451 1.00 98.06 99 SER A N 1
ATOM 779 C CA . SER A 1 99 ? 10.649 -9.106 -3.703 1.00 98.06 99 SER A CA 1
ATOM 780 C C . SER A 1 99 ? 11.010 -8.176 -4.870 1.00 98.06 99 SER A C 1
ATOM 782 O O . SER A 1 99 ? 11.856 -8.516 -5.691 1.00 98.06 99 SER A O 1
ATOM 784 N N . ALA A 1 100 ? 10.436 -6.970 -4.913 1.00 97.50 100 ALA A N 1
ATOM 785 C CA . ALA A 1 100 ? 10.643 -6.012 -5.997 1.00 97.50 100 ALA A CA 1
ATOM 786 C C . ALA A 1 100 ? 11.936 -5.177 -5.860 1.00 97.50 100 ALA A C 1
ATOM 788 O O . ALA A 1 100 ? 12.428 -4.638 -6.858 1.00 97.50 100 ALA A O 1
ATOM 789 N N . VAL A 1 101 ? 12.520 -5.080 -4.655 1.00 98.19 101 VAL A N 1
ATOM 790 C CA . VAL A 1 101 ? 13.753 -4.304 -4.402 1.00 98.19 101 VAL A CA 1
ATOM 791 C C . VAL A 1 101 ? 14.958 -4.831 -5.196 1.00 98.19 101 VAL A C 1
ATOM 793 O O . VAL A 1 101 ? 15.552 -4.037 -5.928 1.00 98.19 101 VAL A O 1
ATOM 796 N N . PRO A 1 102 ? 15.339 -6.126 -5.126 1.00 97.56 102 PRO A N 1
ATOM 797 C CA . PRO A 1 102 ? 16.510 -6.626 -5.847 1.00 97.56 102 PRO A CA 1
ATOM 798 C C . PRO A 1 102 ? 16.382 -6.464 -7.361 1.00 97.56 102 PRO A C 1
ATOM 800 O O . PRO A 1 102 ? 17.352 -6.112 -8.029 1.00 97.56 102 PRO A O 1
ATOM 803 N N . LEU A 1 103 ? 15.175 -6.677 -7.897 1.00 96.25 103 LEU A N 1
ATOM 804 C CA . LEU A 1 103 ? 14.891 -6.475 -9.313 1.00 96.25 103 LEU A CA 1
ATOM 805 C C . LEU A 1 103 ? 15.132 -5.018 -9.723 1.00 96.25 103 LEU A C 1
ATOM 807 O O . LEU A 1 103 ? 15.847 -4.768 -10.694 1.00 96.25 103 LEU A O 1
ATOM 811 N N . THR A 1 104 ? 14.573 -4.072 -8.963 1.00 95.81 104 THR A N 1
ATOM 812 C CA . THR A 1 104 ? 14.717 -2.633 -9.232 1.00 95.81 104 THR A CA 1
ATOM 813 C C . THR A 1 104 ? 16.177 -2.203 -9.143 1.00 95.81 104 THR A C 1
ATOM 815 O O . THR A 1 104 ? 16.669 -1.521 -10.038 1.00 95.81 104 THR A O 1
ATOM 818 N N . ASN A 1 105 ? 16.898 -2.642 -8.108 1.00 95.94 105 ASN A N 1
ATOM 819 C CA . ASN A 1 105 ? 18.308 -2.297 -7.922 1.00 95.94 105 ASN A CA 1
ATOM 820 C C . ASN A 1 105 ? 19.170 -2.811 -9.080 1.00 95.94 105 ASN A C 1
ATOM 822 O O . ASN A 1 105 ? 19.932 -2.041 -9.658 1.00 95.94 105 ASN A O 1
ATOM 826 N N . ARG A 1 106 ? 18.972 -4.069 -9.492 1.00 94.25 106 ARG A N 1
ATOM 827 C CA . ARG A 1 106 ? 19.680 -4.658 -10.637 1.00 94.25 106 ARG A CA 1
ATOM 828 C C . ARG A 1 106 ? 19.401 -3.915 -11.947 1.00 94.25 106 ARG A C 1
ATOM 830 O O . ARG A 1 106 ? 20.283 -3.802 -12.787 1.00 94.25 106 ARG A O 1
ATOM 837 N N . MET A 1 107 ? 18.188 -3.393 -12.146 1.00 93.69 107 MET A N 1
ATOM 838 C CA . MET A 1 107 ? 17.877 -2.573 -13.327 1.00 93.69 107 MET A CA 1
ATOM 839 C C . MET A 1 107 ? 18.604 -1.225 -13.309 1.00 93.69 107 MET A C 1
ATOM 841 O O . MET A 1 107 ? 19.066 -0.770 -14.357 1.00 93.69 107 MET A O 1
ATOM 845 N N . ARG A 1 108 ? 18.727 -0.600 -12.131 1.00 93.50 108 ARG A N 1
ATOM 846 C CA . ARG A 1 108 ? 19.390 0.705 -11.966 1.00 93.50 108 ARG A CA 1
ATOM 847 C C . ARG A 1 108 ? 20.898 0.649 -12.189 1.00 93.50 108 ARG A C 1
ATOM 849 O O . ARG A 1 108 ? 21.461 1.646 -12.621 1.00 93.50 108 ARG A O 1
ATOM 856 N N . GLU A 1 109 ? 21.533 -0.504 -11.973 1.00 91.88 109 GLU A N 1
ATOM 857 C CA . GLU A 1 109 ? 22.945 -0.716 -12.336 1.00 91.88 109 GLU A CA 1
ATOM 858 C C . GLU A 1 109 ? 23.190 -0.550 -13.845 1.00 91.88 109 GLU A C 1
ATOM 860 O O . GLU A 1 109 ? 24.251 -0.080 -14.248 1.00 91.88 109 GLU A O 1
ATOM 865 N N . GLY A 1 110 ? 22.213 -0.920 -14.682 1.00 84.62 110 GLY A N 1
ATOM 866 C CA . GLY A 1 110 ? 22.313 -0.800 -16.138 1.00 84.62 110 GLY A CA 1
ATOM 867 C C . GLY A 1 110 ? 21.818 0.539 -16.686 1.00 84.62 110 GLY A C 1
ATOM 868 O O . GLY A 1 110 ? 22.443 1.107 -17.580 1.00 84.62 110 GLY A O 1
ATOM 869 N N . ALA A 1 111 ? 20.684 1.038 -16.186 1.00 76.75 111 ALA A N 1
ATOM 870 C CA . ALA A 1 111 ? 20.109 2.305 -16.632 1.00 76.75 111 ALA A CA 1
ATOM 871 C C . ALA A 1 111 ? 19.168 2.903 -15.582 1.00 76.75 111 ALA A C 1
ATOM 873 O O . ALA A 1 111 ? 18.075 2.376 -15.357 1.00 76.75 111 ALA A O 1
ATOM 874 N N . ASP A 1 112 ? 19.530 4.060 -15.028 1.00 86.56 112 ASP A N 1
ATOM 875 C CA . ASP A 1 112 ? 18.617 4.835 -14.188 1.00 86.56 112 ASP A CA 1
ATOM 876 C C . ASP A 1 112 ? 17.661 5.650 -15.065 1.00 86.56 112 ASP A C 1
ATOM 878 O O . ASP A 1 112 ? 18.083 6.412 -15.940 1.00 86.56 112 ASP A O 1
ATOM 882 N N . ASN A 1 113 ? 16.359 5.416 -14.919 1.00 92.50 113 ASN A N 1
ATOM 883 C CA . ASN A 1 113 ? 15.345 6.048 -15.751 1.00 92.50 113 ASN A CA 1
ATOM 884 C C . ASN A 1 113 ? 13.977 6.099 -15.054 1.00 92.50 113 ASN A C 1
ATOM 886 O O . ASN A 1 113 ? 13.761 5.479 -14.018 1.00 92.50 113 ASN A O 1
ATOM 890 N N . ILE A 1 114 ? 13.010 6.781 -15.672 1.00 94.81 114 ILE A N 1
ATOM 891 C CA . ILE A 1 114 ? 11.680 7.002 -15.081 1.00 94.81 114 ILE A CA 1
ATOM 892 C C . ILE A 1 114 ? 10.960 5.713 -14.641 1.00 94.81 114 ILE A C 1
ATOM 894 O O . ILE A 1 114 ? 10.220 5.737 -13.659 1.00 94.81 114 ILE A O 1
ATOM 898 N N . PHE A 1 115 ? 11.204 4.578 -15.309 1.00 95.94 115 PHE A N 1
ATOM 899 C CA . PHE A 1 115 ? 10.616 3.291 -14.930 1.00 95.94 115 PHE A CA 1
ATOM 900 C C . PHE A 1 115 ? 11.174 2.770 -13.603 1.00 95.94 115 PHE A C 1
ATOM 902 O O . PHE A 1 115 ? 10.419 2.260 -12.770 1.00 95.94 115 PHE A O 1
ATOM 909 N N . THR A 1 116 ? 12.488 2.892 -13.388 1.00 95.25 116 THR A N 1
ATOM 910 C CA . THR A 1 116 ? 13.141 2.450 -12.150 1.00 95.25 116 THR A CA 1
ATOM 911 C C . THR A 1 116 ? 12.846 3.398 -10.996 1.00 95.25 116 THR A C 1
ATOM 913 O O . THR A 1 116 ? 12.601 2.921 -9.890 1.00 95.25 116 THR A O 1
ATOM 916 N N . ASP A 1 117 ? 12.758 4.705 -11.255 1.00 96.50 117 ASP A N 1
ATOM 917 C CA . ASP A 1 117 ? 12.332 5.696 -10.260 1.00 96.50 117 ASP A CA 1
ATOM 918 C C . ASP A 1 117 ? 10.882 5.471 -9.822 1.00 96.50 117 ASP A C 1
ATOM 920 O O . ASP A 1 117 ? 10.589 5.422 -8.626 1.00 96.50 117 ASP A O 1
ATOM 924 N N . SER A 1 118 ? 9.973 5.250 -10.777 1.00 97.31 118 SER A N 1
ATOM 925 C CA . SER A 1 118 ? 8.566 4.950 -10.480 1.00 97.31 118 SER A CA 1
ATOM 926 C C . SER A 1 118 ? 8.421 3.627 -9.724 1.00 97.31 118 SER A C 1
ATOM 928 O O . SER A 1 118 ? 7.643 3.537 -8.773 1.00 97.31 118 SER A O 1
ATOM 930 N N . SER A 1 119 ? 9.217 2.611 -10.080 1.00 97.56 119 SER A N 1
ATOM 931 C CA . SER A 1 119 ? 9.262 1.337 -9.347 1.00 97.56 119 SER A CA 1
ATOM 932 C C . SER A 1 119 ? 9.740 1.539 -7.909 1.00 97.56 119 SER A C 1
ATOM 934 O O . SER A 1 119 ? 9.080 1.086 -6.975 1.00 97.56 119 SER A O 1
ATOM 936 N N . ALA A 1 120 ? 10.839 2.272 -7.708 1.00 97.94 120 ALA A N 1
ATOM 937 C CA . ALA A 1 120 ? 11.375 2.577 -6.385 1.00 97.94 120 ALA A CA 1
ATOM 938 C C . ALA A 1 120 ? 10.388 3.393 -5.534 1.00 97.94 120 ALA A C 1
ATOM 940 O O . ALA A 1 120 ? 10.224 3.117 -4.341 1.00 97.94 120 ALA A O 1
ATOM 941 N N . ALA A 1 121 ? 9.680 4.351 -6.138 1.00 98.44 121 ALA A N 1
ATOM 942 C CA . ALA A 1 121 ? 8.632 5.116 -5.474 1.00 98.44 121 ALA A CA 1
ATOM 943 C C . ALA A 1 121 ? 7.473 4.209 -5.030 1.00 98.44 121 ALA A C 1
ATOM 945 O O . ALA A 1 121 ? 7.087 4.246 -3.862 1.00 98.44 121 ALA A O 1
ATOM 946 N N . ALA A 1 122 ? 6.967 3.339 -5.911 1.00 98.50 122 ALA A N 1
ATOM 947 C CA . ALA A 1 122 ? 5.902 2.393 -5.573 1.00 98.50 122 ALA A CA 1
ATOM 948 C C . ALA A 1 122 ? 6.313 1.420 -4.455 1.00 98.50 122 ALA A C 1
ATOM 950 O O . ALA A 1 122 ? 5.547 1.200 -3.517 1.00 98.50 122 ALA A O 1
ATOM 951 N N . ILE A 1 123 ? 7.536 0.883 -4.512 1.00 98.62 123 ILE A N 1
ATOM 952 C CA . ILE A 1 123 ? 8.108 0.022 -3.466 1.00 98.62 123 ILE A CA 1
ATOM 953 C C . ILE A 1 123 ? 8.188 0.769 -2.131 1.00 98.62 123 ILE A C 1
ATOM 955 O O . ILE A 1 123 ? 7.787 0.239 -1.095 1.00 98.62 123 ILE A O 1
ATOM 959 N N . SER A 1 124 ? 8.667 2.015 -2.149 1.00 98.69 124 SER A N 1
ATOM 960 C CA . SER A 1 124 ? 8.771 2.852 -0.948 1.00 98.69 124 SER A CA 1
ATOM 961 C C . SER A 1 124 ? 7.399 3.094 -0.320 1.00 98.69 124 SER A C 1
ATOM 963 O O . SER A 1 124 ? 7.237 2.955 0.891 1.00 98.69 124 SER A O 1
ATOM 965 N N . MET A 1 125 ? 6.388 3.387 -1.143 1.00 98.75 125 MET A N 1
ATOM 966 C CA . MET A 1 125 ? 5.003 3.505 -0.685 1.00 98.75 125 MET A CA 1
ATOM 967 C C . MET A 1 125 ? 4.477 2.178 -0.110 1.00 98.75 125 MET A C 1
ATOM 969 O O . MET A 1 125 ? 3.814 2.185 0.926 1.00 98.75 125 MET A O 1
ATOM 973 N N . GLY A 1 126 ? 4.836 1.033 -0.699 1.00 98.56 126 GLY A N 1
ATOM 974 C CA . GLY A 1 126 ? 4.535 -0.296 -0.154 1.00 98.56 126 GLY A CA 1
ATOM 975 C C . GLY A 1 126 ? 5.106 -0.515 1.253 1.00 98.56 126 GLY A C 1
ATOM 976 O O . GLY A 1 126 ? 4.382 -0.944 2.156 1.00 98.56 126 GLY A O 1
ATOM 977 N N . PHE A 1 127 ? 6.366 -0.134 1.490 1.00 98.69 127 PHE A N 1
ATOM 978 C CA . PHE A 1 127 ? 6.976 -0.192 2.825 1.00 98.69 127 PHE A CA 1
ATOM 979 C C . PHE A 1 127 ? 6.334 0.779 3.824 1.00 98.69 127 PHE A C 1
ATOM 981 O O . PHE A 1 127 ? 6.125 0.413 4.981 1.00 98.69 127 PHE A O 1
ATOM 988 N N . LEU A 1 128 ? 5.980 1.996 3.407 1.00 98.62 128 LEU A N 1
ATOM 989 C CA . LEU A 1 128 ? 5.285 2.954 4.277 1.00 98.62 128 LEU A CA 1
ATOM 990 C C . LEU A 1 128 ? 3.878 2.471 4.658 1.00 98.62 128 LEU A C 1
ATOM 992 O O . LEU A 1 128 ? 3.461 2.619 5.814 1.00 98.62 128 LEU A O 1
ATOM 996 N N . ALA A 1 129 ? 3.163 1.843 3.720 1.00 98.38 129 ALA A N 1
ATOM 997 C CA . ALA A 1 129 ? 1.891 1.182 3.994 1.00 98.38 129 ALA A CA 1
ATOM 998 C C . ALA A 1 129 ? 2.072 0.032 4.998 1.00 98.38 129 ALA A C 1
ATOM 1000 O O . ALA A 1 129 ? 1.312 -0.062 5.965 1.00 98.38 129 ALA A O 1
ATOM 1001 N N . PHE A 1 130 ? 3.118 -0.787 4.824 1.00 98.31 130 PHE A N 1
ATOM 1002 C CA . PHE A 1 130 ? 3.482 -1.848 5.764 1.00 98.31 130 PHE A CA 1
ATOM 1003 C C . PHE A 1 130 ? 3.719 -1.297 7.173 1.00 98.31 130 PHE A C 1
ATOM 1005 O O . PHE A 1 130 ? 3.093 -1.776 8.115 1.00 98.31 130 PHE A O 1
ATOM 1012 N N . ILE A 1 131 ? 4.567 -0.275 7.328 1.00 98.06 131 ILE A N 1
ATOM 1013 C CA . ILE A 1 131 ? 4.879 0.321 8.637 1.00 98.06 131 ILE A CA 1
ATOM 1014 C C . ILE A 1 131 ? 3.599 0.836 9.304 1.00 98.06 131 ILE A C 1
ATOM 1016 O O . ILE A 1 131 ? 3.374 0.602 10.491 1.00 98.06 131 ILE A O 1
ATOM 1020 N N . SER A 1 132 ? 2.732 1.491 8.531 1.00 96.81 132 SER A N 1
ATOM 1021 C CA . SER A 1 132 ? 1.467 2.034 9.030 1.00 96.81 132 SER A CA 1
ATOM 1022 C C . SER A 1 132 ? 0.538 0.932 9.561 1.00 96.81 132 SER A C 1
ATOM 1024 O O . SER A 1 132 ? 0.020 1.048 10.676 1.00 96.81 132 SER A O 1
ATOM 1026 N N . LEU A 1 133 ? 0.369 -0.168 8.815 1.00 96.06 133 LEU A N 1
ATOM 1027 C CA . LEU A 1 133 ? -0.445 -1.310 9.251 1.00 96.06 133 LEU A CA 1
ATOM 1028 C C . LEU A 1 133 ? 0.200 -2.099 10.388 1.00 96.06 133 LEU A C 1
ATOM 1030 O O . LEU A 1 133 ? -0.499 -2.486 11.318 1.00 96.06 133 LEU A O 1
ATOM 1034 N N . ALA A 1 134 ? 1.519 -2.282 10.377 1.00 95.62 134 ALA A N 1
ATOM 1035 C CA . ALA A 1 134 ? 2.237 -2.956 11.453 1.00 95.62 134 ALA A CA 1
ATOM 1036 C C . ALA A 1 134 ? 2.061 -2.212 12.787 1.00 95.62 134 ALA A C 1
ATOM 1038 O O . ALA A 1 134 ? 1.731 -2.823 13.804 1.00 95.62 134 ALA A O 1
ATOM 1039 N N . LEU A 1 135 ? 2.189 -0.881 12.784 1.00 94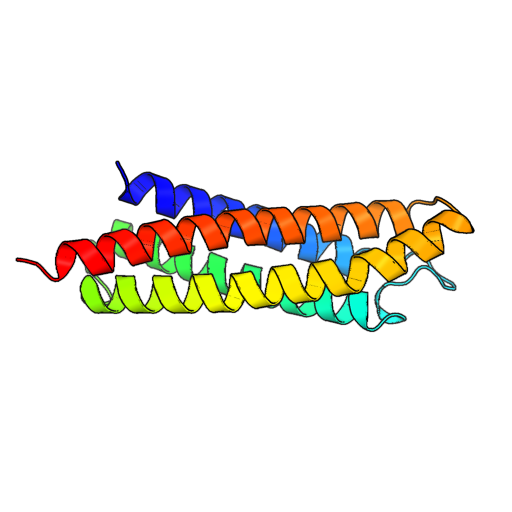.00 135 LEU A N 1
ATOM 1040 C CA . LEU A 1 135 ? 1.921 -0.058 13.965 1.00 94.00 135 LEU A CA 1
ATOM 1041 C C . LEU A 1 135 ? 0.441 -0.117 14.381 1.00 94.00 135 LEU A C 1
ATOM 1043 O O . LEU A 1 135 ? 0.146 -0.200 15.575 1.00 94.00 135 LEU A O 1
ATOM 1047 N N . SER A 1 136 ? -0.495 -0.122 13.422 1.00 92.06 136 SER A N 1
ATOM 1048 C CA . SER A 1 136 ? -1.928 -0.287 13.714 1.00 92.06 136 SER A CA 1
ATOM 1049 C C . SER A 1 136 ? -2.219 -1.641 14.375 1.00 92.06 136 SER A C 1
ATOM 1051 O O . SER A 1 136 ? -2.927 -1.692 15.386 1.00 92.06 136 SER A O 1
ATOM 1053 N N . ALA A 1 137 ? -1.612 -2.720 13.878 1.00 91.50 137 ALA A N 1
ATOM 1054 C CA . ALA A 1 137 ? -1.717 -4.056 14.447 1.00 91.50 137 ALA A CA 1
ATOM 1055 C C . ALA A 1 137 ? -1.150 -4.107 15.872 1.00 91.50 137 ALA A C 1
ATOM 1057 O O . ALA A 1 137 ? -1.811 -4.621 16.770 1.00 91.50 137 ALA A O 1
ATOM 1058 N N . LEU A 1 138 ? 0.021 -3.515 16.133 1.00 90.75 138 LEU A N 1
ATOM 1059 C CA . LEU A 1 138 ? 0.594 -3.461 17.486 1.00 90.75 138 LEU A CA 1
ATOM 1060 C C . LEU A 1 138 ? -0.331 -2.742 18.477 1.00 90.75 138 LEU A C 1
ATOM 1062 O O . LEU A 1 138 ? -0.552 -3.228 19.588 1.00 90.75 138 LEU A O 1
ATOM 1066 N N . ILE A 1 139 ? -0.930 -1.620 18.067 1.00 87.19 139 ILE A N 1
ATOM 1067 C CA . ILE A 1 139 ? -1.894 -0.886 18.899 1.00 87.19 139 ILE A CA 1
ATOM 1068 C C . ILE A 1 139 ? -3.153 -1.726 19.150 1.00 87.19 139 ILE A C 1
ATOM 1070 O O . ILE A 1 139 ? -3.647 -1.765 20.279 1.00 87.19 139 ILE A O 1
ATOM 1074 N N . SER A 1 140 ? -3.683 -2.394 18.122 1.00 85.75 140 SER A N 1
ATOM 1075 C CA . SER A 1 140 ? -4.861 -3.265 18.244 1.00 85.75 140 SER A CA 1
ATOM 1076 C C . SER A 1 140 ? -4.585 -4.467 19.155 1.00 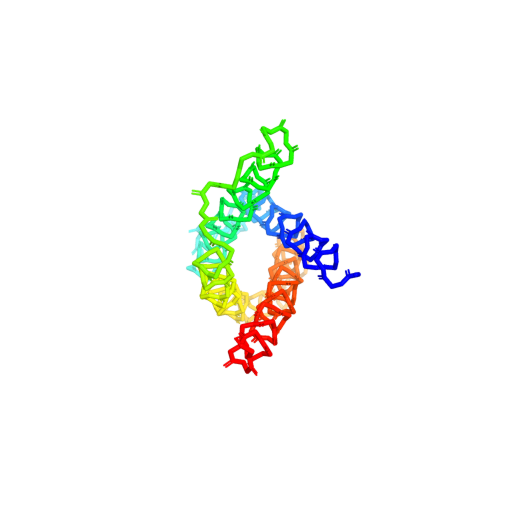85.75 140 SER A C 1
ATOM 1078 O O . SER A 1 140 ? -5.398 -4.776 20.025 1.00 85.75 140 SER A O 1
ATOM 1080 N N . GLY A 1 141 ? -3.405 -5.080 19.039 1.00 86.00 141 GLY A N 1
ATOM 1081 C CA . GLY A 1 141 ? -2.966 -6.183 19.894 1.00 86.00 141 GLY A CA 1
ATOM 1082 C C . GLY A 1 141 ? -2.773 -5.761 21.351 1.00 86.00 141 GLY A C 1
ATOM 1083 O O . GLY A 1 141 ? -3.220 -6.460 22.261 1.00 86.00 141 GLY A O 1
ATOM 1084 N N . HIS A 1 142 ? -2.195 -4.580 21.594 1.00 84.88 142 HIS A N 1
ATOM 1085 C CA . HIS A 1 142 ? -2.054 -4.036 22.948 1.00 84.88 142 HIS A CA 1
ATOM 1086 C C . HIS A 1 142 ? -3.415 -3.814 23.627 1.00 84.88 142 HIS A C 1
ATOM 1088 O O . HIS A 1 142 ? -3.588 -4.160 24.798 1.00 84.88 142 HIS A O 1
ATOM 1094 N N . LYS A 1 143 ? -4.410 -3.300 22.888 1.00 79.62 143 LYS A N 1
ATOM 1095 C CA . LYS A 1 143 ? -5.790 -3.169 23.388 1.00 79.62 143 LYS A CA 1
ATOM 1096 C C . LYS A 1 143 ? -6.406 -4.527 23.708 1.00 79.62 143 LYS A C 1
ATOM 1098 O O . LYS A 1 143 ? -7.002 -4.680 24.764 1.00 79.62 143 LYS A O 1
ATOM 1103 N N . LEU A 1 144 ? -6.245 -5.514 22.826 1.00 81.12 144 LEU A N 1
ATOM 1104 C CA . LEU A 1 144 ? -6.808 -6.850 23.033 1.00 81.12 144 LEU A CA 1
ATOM 1105 C C . LEU A 1 144 ? -6.219 -7.531 24.281 1.00 81.12 144 LEU A C 1
ATOM 1107 O O . LEU A 1 144 ? -6.952 -8.141 25.059 1.00 81.12 144 LEU A O 1
ATOM 1111 N N . SER A 1 145 ? -4.911 -7.375 24.500 1.00 81.94 145 SER A N 1
ATOM 1112 C CA . SER A 1 145 ? -4.212 -7.906 25.674 1.00 81.94 145 SER A CA 1
ATOM 1113 C C . SER A 1 145 ? -4.678 -7.247 26.980 1.00 81.94 145 SER A C 1
ATOM 1115 O O . SER A 1 145 ? -5.033 -7.931 27.936 1.00 81.94 145 SER A O 1
ATOM 1117 N N . THR A 1 146 ? -4.781 -5.916 27.005 1.00 77.50 146 THR A N 1
ATOM 1118 C CA . THR A 1 146 ? -5.182 -5.162 28.210 1.00 77.50 146 THR A CA 1
ATOM 1119 C C . THR A 1 146 ? -6.674 -5.269 28.532 1.00 77.50 146 THR A C 1
ATOM 1121 O O . THR A 1 146 ? -7.053 -5.239 29.699 1.00 77.50 146 THR A O 1
ATOM 1124 N N . GLN A 1 147 ? -7.528 -5.459 27.526 1.00 65.94 147 GLN A N 1
ATOM 1125 C CA . GLN A 1 147 ? -8.971 -5.635 27.706 1.00 65.94 147 GLN A CA 1
ATOM 1126 C C . GLN A 1 147 ? -9.351 -7.042 28.207 1.00 65.94 147 GLN A C 1
ATOM 1128 O O . GLN A 1 147 ? -10.498 -7.265 28.572 1.00 65.94 147 GLN A O 1
ATOM 1133 N N . SER A 1 148 ? -8.404 -7.987 28.243 1.00 53.44 148 SER A N 1
ATOM 1134 C CA . SER A 1 148 ? -8.623 -9.354 28.742 1.00 53.44 148 SER A CA 1
ATOM 1135 C C . SER A 1 148 ? -8.466 -9.494 30.267 1.00 53.44 148 SER A C 1
ATOM 1137 O O . SER A 1 148 ? -8.644 -10.591 30.784 1.00 53.44 148 SER A O 1
ATOM 1139 N N . TYR A 1 149 ? -8.127 -8.412 30.980 1.00 44.28 149 TYR A N 1
ATOM 1140 C CA . TYR A 1 149 ? -7.833 -8.414 32.423 1.00 44.28 149 TYR A CA 1
ATOM 1141 C C . TYR A 1 149 ? -8.912 -7.756 33.309 1.00 44.28 149 TYR A C 1
ATOM 1143 O O . TYR A 1 149 ? -8.651 -7.516 34.488 1.00 44.28 149 TYR A O 1
ATOM 1151 N N . ILE A 1 150 ? -10.104 -7.461 32.772 1.00 39.06 150 ILE A N 1
ATOM 1152 C CA . ILE A 1 150 ? -11.240 -6.889 33.522 1.00 39.06 150 ILE A CA 1
ATOM 1153 C C . ILE A 1 150 ? -12.498 -7.712 33.261 1.00 39.06 150 ILE A C 1
ATOM 1155 O O . ILE A 1 150 ? -12.783 -7.959 32.066 1.00 39.06 150 ILE A O 1
#

Secondary structure (DSSP, 8-state):
-HHHHHHHHHHHHHHHHHHHHHHHHH-B-STT-BGGG-HHHHHHHHHHHHHHHHHHHHHHHHHHHHHH---SS-HHHHHHHHHHHHHHHHHHHHHHHHHHHHHHHHHHHH---HHHHHHHHHHHHHHHHHHHHHHHHHHHHHHHHHGGG-

Sequence (150 aa):
MLNRGSLALRGLALLFSLLAFIIMASNKHGDWKNYDKYEEYRYLLAIAMLSTLYTAGQALRHVHELSTGKQMLEKRTSAMVDFFGDQIVAYLLVSSSSSAVPLTNRMREGADNIFTDSSAAAISMGFLAFISLALSALISGHKLSTQSYI

Organism: Salix viminalis (NCBI:txid40686)

pLDDT: mean 89.38, std 12.29, range [39.06, 98.75]

Radius of gyration: 17.48 Å; chains: 1; bounding box: 48×20×58 Å